Protein AF-A0A091Q613-F1 (afdb_monomer_lite)

InterPro domains:
  IPR011989 Armadillo-like helical [G3DSA:1.25.10.10] (1-101)
  IPR013598 Exportin-1/Importin-beta-like [PF08389] (3-101)
  IPR016024 Armadillo-type fold [SSF48371] (3-99)
  IPR051345 Importin beta-like nuclear transport receptors [PTHR12363] (4-101)

Foldseek 3Di:
DQLPPLVNVLVVLVCLLVVLVCLPDPVPPDDPVVSVVSLVVCLVCVVVLLVSLVSQCVVVPPPVVSLVSSVSSVVSNVVSVSDDPVDVVPDVNVVVVVVVD

Organism: Leptosomus discolor (NCBI:txid188344)

Radius of gyration: 14.04 Å; chains: 1; bounding box: 28×31×37 Å

Secondary structure (DSSP, 8-state):
-GGG-TTTHHHHHHHHHHHHHHTT-SSS---HHHHHHHHHHHHHHHHHHHHHHHHHHHHHTT-HHHHHHHHHHHHHHHHHT-S-HHHHHT-HHHHHHHH--

pLDDT: mean 91.3, std 8.33, range [49.97, 98.06]

Sequence (101 aa):
RYSNDVTSLPFLLEILTVLPEEVHSRSLRIGANRRTEIIEDLAYYSSTVISLLMTCVEKTGNDEKMLIKIFRCLGSWFNLGVLDSTFMANSKLLSLLFEVL

Structure (mmCIF, N/CA/C/O backbone):
data_AF-A0A091Q613-F1
#
_entry.id   AF-A0A091Q613-F1
#
loop_
_atom_site.group_PDB
_atom_site.id
_atom_site.type_symbol
_atom_site.label_atom_id
_atom_site.label_alt_id
_atom_site.label_comp_id
_atom_site.label_asym_id
_atom_site.label_entity_id
_atom_site.label_seq_id
_atom_site.pdbx_PDB_ins_code
_atom_site.Cartn_x
_atom_site.Cartn_y
_atom_site.Cartn_z
_atom_site.occupancy
_atom_site.B_iso_or_equiv
_atom_site.auth_seq_id
_atom_site.auth_comp_id
_atom_site.auth_asym_id
_atom_site.auth_atom_id
_atom_site.pdbx_PDB_model_num
ATOM 1 N N . ARG A 1 1 ? 0.688 17.190 6.382 1.00 49.97 1 ARG A N 1
ATOM 2 C CA . ARG A 1 1 ? -0.585 17.939 6.208 1.00 49.97 1 ARG A CA 1
ATOM 3 C C . ARG A 1 1 ? -1.776 16.984 6.090 1.00 49.97 1 ARG A C 1
ATOM 5 O O . ARG A 1 1 ? -2.694 17.153 6.870 1.00 49.97 1 ARG A O 1
ATOM 12 N N . TYR A 1 2 ? -1.724 15.942 5.252 1.00 57.78 2 TYR A N 1
ATOM 13 C CA . TYR A 1 2 ? -2.838 14.988 5.098 1.00 57.78 2 TYR A CA 1
ATOM 14 C C . TYR A 1 2 ? -3.048 13.985 6.246 1.00 57.78 2 TYR A C 1
ATOM 16 O O . TYR A 1 2 ? -4.179 13.609 6.508 1.00 57.78 2 TYR A O 1
ATOM 24 N N . SER A 1 3 ? -2.013 13.592 7.000 1.00 60.16 3 SER A N 1
ATOM 25 C CA . SER A 1 3 ? -2.203 12.612 8.090 1.00 60.16 3 SER A CA 1
ATOM 26 C C . SER A 1 3 ? -3.102 13.103 9.234 1.00 60.16 3 SER A C 1
ATOM 28 O O . SER A 1 3 ? -3.569 12.288 10.026 1.00 60.16 3 SER A O 1
ATOM 30 N N . ASN A 1 4 ? -3.335 14.415 9.354 1.00 68.25 4 ASN A N 1
ATOM 31 C CA . ASN A 1 4 ? -4.133 15.014 10.428 1.00 68.25 4 ASN A CA 1
ATOM 32 C C . ASN A 1 4 ? -5.564 15.364 10.017 1.00 68.25 4 ASN A C 1
ATOM 34 O O . ASN A 1 4 ? -6.378 15.619 10.898 1.00 68.25 4 ASN A O 1
ATOM 38 N N . ASP A 1 5 ? -5.880 15.344 8.723 1.00 79.31 5 ASP A N 1
ATOM 39 C CA . ASP A 1 5 ? -7.242 15.549 8.245 1.00 79.31 5 ASP A CA 1
ATOM 40 C C . ASP A 1 5 ? -7.906 14.190 8.007 1.00 79.31 5 ASP A C 1
ATOM 42 O O . ASP A 1 5 ? -7.710 13.552 6.971 1.00 79.31 5 ASP A O 1
ATOM 46 N N . VAL A 1 6 ? -8.699 13.753 8.985 1.00 76.69 6 VAL A N 1
ATOM 47 C CA . VAL A 1 6 ? -9.396 12.458 8.971 1.00 76.69 6 VAL A CA 1
ATOM 48 C C . VAL A 1 6 ? -10.333 12.326 7.766 1.00 76.69 6 VAL A C 1
ATOM 50 O O . VAL A 1 6 ? -10.513 11.223 7.256 1.00 76.69 6 VAL A O 1
ATOM 53 N N . THR A 1 7 ? -10.870 13.435 7.249 1.00 85.50 7 THR A N 1
ATOM 54 C CA . THR A 1 7 ? -11.765 13.415 6.080 1.00 85.50 7 THR A CA 1
ATOM 55 C C . THR A 1 7 ? -11.021 13.124 4.776 1.00 85.50 7 THR A C 1
ATOM 57 O O . THR A 1 7 ? -11.599 12.572 3.842 1.00 85.50 7 THR A O 1
ATOM 60 N N . SER A 1 8 ? -9.720 13.431 4.732 1.00 88.62 8 SER A N 1
ATOM 61 C CA . SER A 1 8 ? -8.852 13.183 3.579 1.00 88.62 8 SER A CA 1
ATOM 62 C C . SER A 1 8 ? -8.317 11.748 3.515 1.00 88.62 8 SER A C 1
ATOM 64 O O . SER A 1 8 ? -7.986 11.252 2.436 1.00 88.62 8 SER A O 1
ATOM 66 N N . LEU A 1 9 ? -8.250 11.050 4.655 1.00 89.56 9 LEU A N 1
ATOM 67 C CA . LEU A 1 9 ? -7.640 9.721 4.736 1.00 89.56 9 LEU A CA 1
ATOM 68 C C . LEU A 1 9 ? -8.289 8.689 3.795 1.00 89.56 9 LEU A C 1
ATOM 70 O O . LEU A 1 9 ? -7.539 7.975 3.131 1.00 89.56 9 LEU A O 1
ATOM 74 N N . PRO A 1 10 ? -9.628 8.606 3.652 1.00 91.88 10 PRO A N 1
ATOM 75 C CA . PRO A 1 10 ? -10.244 7.607 2.784 1.00 91.88 10 PRO A CA 1
ATOM 76 C C . PRO A 1 10 ? -9.841 7.726 1.314 1.00 91.88 10 PRO A C 1
ATOM 78 O O . PRO A 1 10 ? -9.647 6.693 0.673 1.00 91.88 10 PRO A O 1
ATOM 81 N N . PHE A 1 11 ? -9.713 8.951 0.785 1.00 93.56 11 PHE A N 1
ATOM 82 C CA . PHE A 1 11 ? -9.289 9.161 -0.603 1.00 93.56 11 PHE A CA 1
ATOM 83 C C . PHE A 1 11 ? -7.782 8.950 -0.748 1.00 93.56 11 PHE A C 1
ATOM 85 O O . PHE A 1 11 ? -7.332 8.385 -1.741 1.00 93.56 11 PHE A O 1
ATOM 92 N N . LEU A 1 12 ? -6.994 9.379 0.243 1.00 94.94 12 LEU A N 1
ATOM 93 C CA . LEU A 1 12 ? -5.548 9.194 0.226 1.00 94.94 12 LEU A CA 1
ATOM 94 C C . LEU A 1 12 ? -5.192 7.705 0.207 1.00 94.94 12 LEU A C 1
ATOM 96 O O . LEU A 1 12 ? -4.351 7.290 -0.586 1.00 94.94 12 LEU A O 1
ATOM 100 N N . LEU A 1 13 ? -5.857 6.896 1.036 1.00 95.75 13 LEU A N 1
ATOM 101 C CA . LEU A 1 13 ? -5.696 5.443 1.013 1.00 95.75 13 LEU A CA 1
ATOM 102 C C . LEU A 1 13 ? -6.098 4.850 -0.334 1.00 95.75 13 LEU A C 1
ATOM 104 O O . LEU A 1 13 ? -5.454 3.915 -0.791 1.00 95.75 13 LEU A O 1
ATOM 108 N N . GLU A 1 14 ? -7.120 5.398 -0.987 1.00 96.88 14 GLU A N 1
ATOM 109 C CA . GLU A 1 14 ? -7.545 4.943 -2.309 1.00 96.88 14 GLU A CA 1
ATOM 110 C C . GLU A 1 14 ? -6.463 5.193 -3.362 1.00 96.88 14 GLU A C 1
ATOM 112 O O . GLU A 1 14 ? -6.077 4.261 -4.060 1.00 96.88 14 GLU A O 1
ATOM 117 N N . ILE A 1 15 ? -5.876 6.396 -3.389 1.00 97.19 15 ILE A N 1
ATOM 118 C CA . ILE A 1 15 ? -4.731 6.717 -4.256 1.00 97.19 15 ILE A CA 1
ATOM 119 C C . ILE A 1 15 ? -3.557 5.776 -3.972 1.00 97.19 15 ILE A C 1
ATOM 121 O O . ILE A 1 15 ? -2.980 5.212 -4.897 1.00 97.19 15 ILE A O 1
ATOM 125 N N . LEU A 1 16 ? -3.211 5.585 -2.697 1.00 97.62 16 LEU A N 1
ATOM 126 C CA . LEU A 1 16 ? -2.101 4.718 -2.299 1.00 97.62 16 LEU A CA 1
ATOM 127 C C . LEU A 1 16 ? -2.377 3.232 -2.560 1.00 97.62 16 LEU A C 1
ATOM 129 O O . LEU A 1 16 ? -1.425 2.464 -2.627 1.00 97.62 16 LEU A O 1
ATOM 133 N N . THR A 1 17 ? -3.637 2.830 -2.730 1.00 98.06 17 THR A N 1
ATOM 134 C CA . THR A 1 17 ? -4.015 1.461 -3.106 1.00 98.06 17 THR A CA 1
ATOM 135 C C . THR A 1 17 ? -3.893 1.257 -4.611 1.00 98.06 17 THR A C 1
ATOM 137 O O . THR A 1 17 ? -3.268 0.295 -5.043 1.00 98.06 17 THR A O 1
ATOM 140 N N . VAL A 1 18 ? -4.437 2.170 -5.420 1.00 97.75 18 VAL A N 1
ATOM 141 C CA . VAL A 1 18 ? -4.442 2.009 -6.884 1.00 97.75 18 VAL A CA 1
ATOM 142 C C . VAL A 1 18 ? -3.083 2.311 -7.514 1.00 97.75 18 VAL A C 1
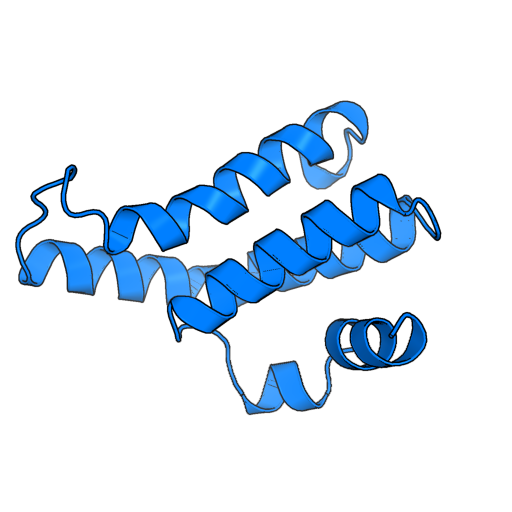ATOM 144 O O . VAL A 1 18 ? -2.762 1.782 -8.571 1.00 97.75 18 VAL A O 1
ATOM 147 N N . LEU A 1 19 ? -2.248 3.138 -6.875 1.00 96.56 19 LEU A N 1
ATOM 148 C CA . LEU A 1 19 ? -0.951 3.527 -7.428 1.00 96.56 19 LEU A CA 1
ATOM 149 C C . LEU A 1 19 ? -0.021 2.317 -7.679 1.00 96.56 19 LEU A C 1
ATOM 151 O O . LEU A 1 19 ? 0.449 2.195 -8.810 1.00 96.56 19 LEU A O 1
ATOM 155 N N . PRO A 1 20 ? 0.221 1.401 -6.716 1.00 96.75 20 PRO A N 1
ATOM 156 C CA . PRO A 1 20 ? 0.957 0.160 -6.974 1.00 96.75 20 PRO A CA 1
ATOM 157 C C . PRO A 1 20 ? 0.299 -0.757 -8.018 1.00 96.75 20 PRO A C 1
ATOM 159 O O . PRO A 1 20 ? 1.001 -1.400 -8.799 1.00 96.75 20 PRO A O 1
ATOM 162 N N . GLU A 1 21 ? -1.036 -0.817 -8.056 1.00 96.94 21 GLU A N 1
ATOM 163 C CA . GLU A 1 21 ? -1.790 -1.655 -9.004 1.00 96.94 21 GLU A CA 1
ATOM 164 C C . GLU A 1 21 ? -1.573 -1.186 -10.450 1.00 96.94 21 GLU A C 1
ATOM 166 O O . GLU A 1 21 ? -1.324 -1.995 -11.351 1.00 96.94 21 GLU A O 1
ATOM 171 N N . GLU A 1 22 ? -1.569 0.132 -10.668 1.00 96.25 22 GLU A N 1
ATOM 172 C CA . GLU A 1 22 ? -1.383 0.726 -11.991 1.00 96.25 22 GLU A CA 1
ATOM 173 C C . GLU A 1 22 ? 0.036 0.547 -12.553 1.00 96.25 22 GLU A C 1
ATOM 175 O O . GLU A 1 22 ? 0.214 0.562 -13.773 1.00 96.25 22 GLU A O 1
ATOM 180 N N . VAL A 1 23 ? 1.046 0.277 -11.715 1.00 95.31 23 VAL A N 1
ATOM 181 C CA . VAL A 1 23 ? 2.419 -0.034 -12.177 1.00 95.31 23 VAL A CA 1
ATOM 182 C C . VAL A 1 23 ? 2.440 -1.256 -13.107 1.00 95.31 23 VAL A C 1
ATOM 184 O O . VAL A 1 23 ? 3.248 -1.331 -14.038 1.00 95.31 23 VAL A O 1
ATOM 187 N N . HIS A 1 24 ? 1.527 -2.205 -12.886 1.00 92.44 24 HIS A N 1
ATOM 188 C CA . HIS A 1 24 ? 1.385 -3.427 -13.678 1.00 92.44 24 HIS A CA 1
ATOM 189 C C . HIS A 1 24 ? 0.180 -3.405 -14.632 1.00 92.44 24 HIS A C 1
ATOM 191 O O . HIS A 1 24 ? -0.110 -4.413 -15.287 1.00 92.44 24 HIS A O 1
ATOM 197 N N . SER A 1 25 ? -0.504 -2.265 -14.752 1.00 93.00 25 SER A N 1
ATOM 198 C CA . SER A 1 25 ? -1.674 -2.105 -15.613 1.00 93.00 25 SER A CA 1
ATOM 199 C C . SER A 1 25 ? -1.328 -2.327 -17.084 1.00 93.00 25 SER A C 1
ATOM 201 O O . SER A 1 25 ? -0.360 -1.791 -17.621 1.00 93.00 25 SER A O 1
ATOM 203 N N . ARG A 1 26 ? -2.150 -3.123 -17.778 1.00 90.06 26 ARG A N 1
ATOM 204 C CA . ARG A 1 26 ? -2.001 -3.355 -19.229 1.0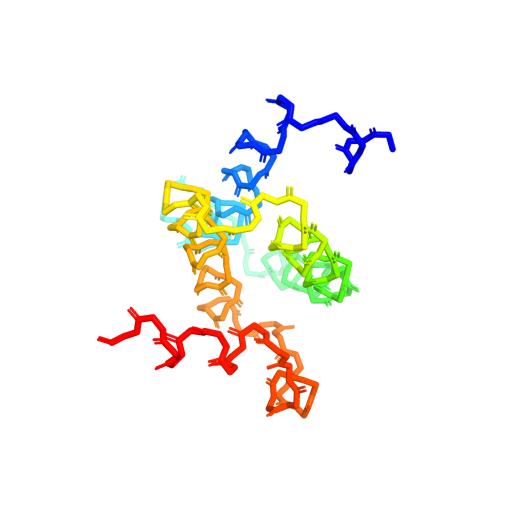0 90.06 26 ARG A CA 1
ATOM 205 C C . ARG A 1 26 ? -2.465 -2.156 -20.059 1.00 90.06 26 ARG A C 1
ATOM 207 O O . ARG A 1 26 ? -2.054 -2.017 -21.212 1.00 90.06 26 ARG A O 1
ATOM 214 N N . SER A 1 27 ? -3.315 -1.309 -19.480 1.00 92.62 27 SER A N 1
ATOM 215 C CA . SER A 1 27 ? -3.805 -0.076 -20.100 1.00 92.62 27 SER A CA 1
ATOM 216 C C . SER A 1 27 ? -2.732 1.011 -20.086 1.00 92.62 27 SER A C 1
ATOM 218 O O . SER A 1 27 ? -2.609 1.774 -21.045 1.00 92.62 27 SER A O 1
ATOM 220 N N . LEU A 1 28 ? -1.907 1.035 -19.036 1.00 87.19 28 LEU A N 1
ATOM 221 C CA . LEU A 1 28 ? -0.800 1.966 -18.883 1.00 87.19 28 LEU A CA 1
ATOM 222 C C . LEU A 1 28 ? 0.485 1.345 -19.452 1.00 87.19 28 LEU A C 1
ATOM 224 O O . LEU A 1 28 ? 1.204 0.596 -18.796 1.00 87.19 28 LEU A O 1
ATOM 228 N N . ARG A 1 29 ? 0.777 1.632 -20.724 1.00 89.62 29 ARG A N 1
ATOM 229 C CA . ARG A 1 29 ? 1.926 1.056 -21.449 1.00 89.62 29 ARG A CA 1
ATOM 230 C C . ARG A 1 29 ? 3.263 1.679 -21.018 1.00 89.62 29 ARG A C 1
ATOM 232 O O . ARG A 1 29 ? 3.900 2.389 -21.791 1.00 89.62 29 ARG A O 1
ATOM 239 N N . ILE A 1 30 ? 3.697 1.403 -19.790 1.00 90.00 30 ILE A N 1
ATOM 240 C CA . ILE A 1 30 ? 5.001 1.822 -19.259 1.00 90.00 30 ILE A CA 1
ATOM 241 C C . ILE A 1 30 ? 6.079 0.838 -19.724 1.00 90.00 30 ILE A C 1
ATOM 243 O O . ILE A 1 30 ? 5.951 -0.378 -19.530 1.00 90.00 30 ILE A O 1
ATOM 247 N N . GLY A 1 31 ? 7.151 1.369 -20.319 1.00 95.12 31 GLY A N 1
ATOM 248 C CA . GLY A 1 31 ? 8.334 0.591 -20.695 1.00 95.12 31 GLY A CA 1
ATOM 249 C C . GLY A 1 31 ? 9.041 -0.017 -19.479 1.00 95.12 31 GLY A C 1
ATOM 250 O O . GLY A 1 31 ? 8.987 0.541 -18.386 1.00 95.12 31 GLY A O 1
ATOM 251 N N . ALA A 1 32 ? 9.717 -1.154 -19.664 1.00 94.62 32 ALA A N 1
ATOM 252 C CA . ALA A 1 32 ? 10.316 -1.918 -18.564 1.00 94.62 32 ALA A CA 1
ATOM 253 C C . ALA A 1 32 ? 11.256 -1.079 -17.677 1.00 94.62 32 ALA A C 1
ATOM 255 O O . ALA A 1 32 ? 11.100 -1.098 -16.464 1.00 94.62 32 ALA A O 1
ATOM 256 N N . ASN A 1 33 ? 12.138 -0.266 -18.271 1.00 96.38 33 ASN A N 1
ATOM 257 C CA . ASN A 1 33 ? 13.078 0.577 -17.517 1.00 96.38 33 ASN A CA 1
ATOM 258 C C . ASN A 1 33 ? 12.350 1.565 -16.598 1.00 96.38 33 ASN A C 1
ATOM 260 O O . ASN A 1 33 ? 12.614 1.626 -15.403 1.00 96.38 33 ASN A O 1
ATOM 264 N N . ARG A 1 34 ? 11.356 2.277 -17.146 1.00 96.44 34 ARG A N 1
ATOM 265 C CA . ARG A 1 34 ? 10.570 3.240 -16.373 1.00 96.44 34 ARG A CA 1
ATOM 266 C C . ARG A 1 34 ? 9.757 2.558 -15.273 1.00 96.44 34 ARG A C 1
ATOM 268 O O . ARG A 1 34 ? 9.521 3.151 -14.229 1.00 96.44 34 ARG A O 1
ATOM 275 N N . ARG A 1 35 ? 9.320 1.318 -15.499 1.00 96.44 35 ARG A N 1
ATOM 276 C CA . ARG A 1 35 ? 8.624 0.524 -14.483 1.00 96.44 35 ARG A CA 1
ATOM 277 C C . ARG A 1 35 ? 9.543 0.185 -13.316 1.00 96.44 35 ARG A C 1
ATOM 279 O O . ARG A 1 35 ? 9.122 0.345 -12.180 1.00 96.44 35 ARG A O 1
ATOM 286 N N . THR A 1 36 ? 10.772 -0.239 -13.596 1.00 97.44 36 THR A N 1
ATOM 287 C CA . THR A 1 36 ? 11.778 -0.504 -12.561 1.00 97.44 36 THR A CA 1
ATOM 288 C C . THR A 1 36 ? 12.050 0.743 -11.724 1.00 97.44 36 THR A C 1
ATOM 290 O O . THR A 1 36 ? 11.942 0.663 -10.508 1.00 97.44 36 THR A O 1
ATOM 293 N N . GLU A 1 37 ? 12.266 1.901 -12.361 1.00 97.81 37 GLU A N 1
ATOM 294 C CA . GLU A 1 37 ? 12.451 3.183 -11.655 1.00 97.81 37 GLU A CA 1
ATOM 295 C C . GLU A 1 37 ? 11.280 3.490 -10.705 1.00 97.81 37 GLU A C 1
ATOM 297 O O . GLU A 1 37 ? 11.484 3.837 -9.547 1.00 97.81 37 GLU A O 1
ATOM 302 N N . ILE A 1 38 ? 10.038 3.309 -11.168 1.00 96.94 38 ILE A N 1
ATOM 303 C CA . ILE A 1 38 ? 8.846 3.547 -10.339 1.00 96.94 38 ILE A CA 1
ATOM 304 C C . ILE A 1 38 ? 8.775 2.566 -9.162 1.00 96.94 38 ILE A C 1
ATOM 306 O O . ILE A 1 38 ? 8.414 2.967 -8.059 1.00 96.94 38 ILE A O 1
ATOM 310 N N . ILE A 1 39 ? 9.089 1.286 -9.377 1.00 97.56 39 ILE A N 1
ATOM 311 C CA . ILE A 1 39 ? 9.082 0.278 -8.307 1.00 97.56 39 ILE A CA 1
ATOM 312 C C . ILE A 1 39 ? 10.131 0.621 -7.244 1.00 97.56 39 ILE A C 1
ATOM 314 O O . ILE A 1 39 ? 9.829 0.535 -6.056 1.00 97.56 39 ILE A O 1
ATOM 318 N N . GLU A 1 40 ? 11.328 1.040 -7.654 1.00 97.69 40 GLU A N 1
ATOM 319 C CA . GLU A 1 40 ? 12.399 1.462 -6.746 1.00 97.69 40 GLU A CA 1
ATOM 320 C C . GLU A 1 40 ? 12.003 2.709 -5.942 1.00 97.69 40 GLU A C 1
ATOM 322 O O . GLU A 1 40 ? 12.150 2.721 -4.717 1.00 97.69 40 GLU A O 1
ATOM 327 N N . ASP A 1 41 ? 11.409 3.713 -6.594 1.00 97.56 41 ASP A N 1
ATOM 328 C CA . ASP A 1 41 ? 10.887 4.910 -5.925 1.00 97.56 41 ASP A CA 1
ATOM 329 C C . ASP A 1 41 ? 9.785 4.555 -4.911 1.00 97.56 41 ASP A C 1
ATOM 331 O O . ASP A 1 41 ? 9.774 5.046 -3.779 1.00 97.56 41 ASP A O 1
ATOM 335 N N . LEU A 1 42 ? 8.854 3.667 -5.275 1.00 97.62 42 LEU A N 1
ATOM 336 C CA . LEU A 1 42 ? 7.804 3.211 -4.361 1.00 97.62 42 LEU A CA 1
ATOM 337 C C . LEU A 1 42 ? 8.388 2.414 -3.190 1.00 97.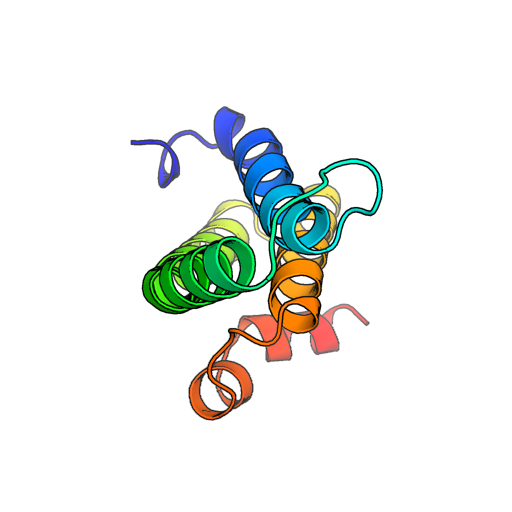62 42 LEU A C 1
ATOM 339 O O . LEU A 1 42 ? 7.980 2.632 -2.049 1.00 97.62 42 LEU A O 1
ATOM 343 N N . ALA A 1 43 ? 9.375 1.551 -3.434 1.00 97.19 43 ALA A N 1
ATOM 344 C CA . ALA A 1 43 ? 10.074 0.827 -2.378 1.00 97.19 43 ALA A CA 1
ATOM 345 C C . ALA A 1 43 ? 10.750 1.777 -1.388 1.00 97.19 43 ALA A C 1
ATOM 347 O O . ALA A 1 43 ? 10.616 1.589 -0.176 1.00 97.19 43 ALA A O 1
ATOM 348 N N . TYR A 1 44 ? 11.382 2.843 -1.884 1.00 96.88 44 TYR A N 1
ATOM 349 C CA . TYR A 1 44 ? 12.002 3.872 -1.053 1.00 96.88 44 TYR A CA 1
ATOM 350 C C . TYR A 1 44 ? 10.998 4.533 -0.090 1.00 96.88 44 TYR A C 1
ATOM 352 O O . TYR A 1 44 ? 11.301 4.737 1.088 1.00 96.88 44 TYR A O 1
ATOM 360 N N . TYR A 1 45 ? 9.770 4.804 -0.548 1.00 96.75 45 TYR A N 1
ATOM 361 C CA . TYR A 1 45 ? 8.721 5.429 0.271 1.00 96.75 45 TYR A CA 1
ATOM 362 C C . TYR A 1 45 ? 7.796 4.446 1.010 1.00 96.75 45 TYR A C 1
ATOM 364 O O . TYR A 1 45 ? 6.933 4.885 1.779 1.00 96.75 45 TYR A O 1
ATOM 372 N N . SER A 1 46 ? 7.979 3.133 0.847 1.00 95.62 46 SER A N 1
ATOM 373 C CA . SER A 1 46 ? 7.119 2.095 1.442 1.00 95.62 46 SER A CA 1
ATOM 374 C C . SER A 1 46 ? 6.964 2.231 2.962 1.00 95.62 46 SER A C 1
ATOM 376 O O . SER A 1 46 ? 5.854 2.167 3.493 1.00 95.62 46 SER A O 1
ATOM 378 N N . SER A 1 47 ? 8.056 2.532 3.666 1.00 93.44 47 SER A N 1
ATOM 379 C CA . SER A 1 47 ? 8.079 2.749 5.119 1.00 93.44 47 SER A CA 1
ATOM 380 C C . SER A 1 47 ? 7.167 3.896 5.574 1.00 93.44 47 SER A C 1
ATOM 382 O O . SER A 1 47 ? 6.519 3.814 6.624 1.00 93.44 47 SER A O 1
ATOM 384 N N . THR A 1 48 ? 7.060 4.955 4.766 1.00 95.00 48 THR A N 1
ATOM 385 C CA . THR A 1 48 ? 6.181 6.101 5.040 1.00 95.00 48 THR A CA 1
ATOM 386 C C . THR A 1 48 ? 4.716 5.698 4.911 1.00 95.00 48 THR A C 1
ATOM 388 O O . THR A 1 48 ? 3.893 6.093 5.738 1.00 95.00 48 THR A O 1
ATOM 391 N N . VAL A 1 49 ? 4.387 4.868 3.918 1.00 95.69 49 VAL A N 1
ATOM 392 C CA . VAL A 1 49 ? 3.024 4.360 3.734 1.00 95.69 49 VAL A CA 1
ATOM 393 C C . VAL A 1 49 ? 2.632 3.426 4.869 1.00 95.69 49 VAL A C 1
ATOM 395 O O . VAL A 1 49 ? 1.565 3.614 5.446 1.00 95.69 49 VAL A O 1
ATOM 398 N N . ILE A 1 50 ? 3.502 2.503 5.289 1.00 94.44 50 ILE A N 1
ATOM 399 C CA . ILE A 1 50 ? 3.201 1.644 6.444 1.00 94.44 50 ILE A CA 1
ATOM 400 C C . ILE A 1 50 ? 2.999 2.467 7.725 1.00 94.44 50 ILE A C 1
ATOM 402 O O . ILE A 1 50 ? 2.062 2.213 8.484 1.00 94.44 50 ILE A O 1
ATOM 406 N N . SER A 1 51 ? 3.814 3.502 7.939 1.00 92.62 51 SER A N 1
ATOM 407 C CA . SER A 1 51 ? 3.661 4.411 9.085 1.00 92.62 51 SER A CA 1
ATOM 408 C C . SER A 1 51 ? 2.322 5.163 9.053 1.00 92.62 51 SER A C 1
ATOM 410 O O . SER A 1 51 ? 1.672 5.341 10.088 1.00 92.62 51 SER A O 1
ATOM 412 N N . LEU A 1 52 ? 1.867 5.569 7.862 1.00 93.69 52 LEU A N 1
ATOM 413 C CA . LEU A 1 52 ? 0.543 6.159 7.666 1.00 93.69 52 LEU A CA 1
ATOM 414 C C . LEU A 1 52 ? -0.575 5.155 7.970 1.00 93.69 52 LEU A C 1
ATOM 416 O O . LEU A 1 52 ? -1.525 5.521 8.657 1.00 93.69 52 LEU A O 1
ATOM 420 N N . LEU A 1 53 ? -0.473 3.910 7.493 1.00 94.38 53 LEU A N 1
ATOM 421 C CA . LEU A 1 53 ? -1.468 2.862 7.758 1.00 94.38 53 LEU A CA 1
ATOM 422 C C . LEU A 1 53 ? -1.600 2.585 9.260 1.00 94.38 53 LEU A C 1
ATOM 424 O O . LEU A 1 53 ? -2.715 2.557 9.775 1.00 94.38 53 LEU A O 1
ATOM 428 N N . MET A 1 54 ? -0.475 2.483 9.971 1.00 91.81 54 MET A N 1
ATOM 429 C CA . MET A 1 54 ? -0.440 2.373 11.433 1.00 91.81 54 MET A CA 1
ATOM 430 C C . MET A 1 54 ? -1.141 3.552 12.117 1.00 91.81 54 MET A C 1
ATOM 432 O O . MET A 1 54 ? -2.001 3.356 12.972 1.00 91.81 54 MET A O 1
ATOM 436 N N . THR A 1 55 ? -0.845 4.779 11.680 1.00 90.94 55 THR A N 1
ATOM 437 C CA . THR A 1 55 ? -1.506 5.986 12.201 1.00 90.94 55 THR A CA 1
ATOM 438 C C . THR A 1 55 ? -3.013 5.973 11.929 1.00 90.94 55 THR A C 1
ATOM 440 O O . THR A 1 55 ? -3.794 6.456 12.745 1.00 90.94 55 THR A O 1
ATOM 443 N N . CYS A 1 56 ? -3.445 5.443 10.780 1.00 91.38 56 CYS A N 1
ATOM 444 C CA . CYS A 1 56 ? -4.863 5.325 10.456 1.00 91.38 56 CYS A CA 1
ATOM 445 C C . CYS A 1 56 ? -5.562 4.365 11.421 1.00 91.38 56 CYS A C 1
ATOM 447 O O . CYS A 1 56 ? -6.571 4.759 11.994 1.00 91.38 56 CYS A O 1
ATOM 449 N N . VAL A 1 57 ? -4.991 3.179 11.670 1.00 91.06 57 VAL A N 1
ATOM 450 C CA . VAL A 1 57 ? -5.512 2.215 12.659 1.00 91.06 57 VAL A CA 1
ATOM 451 C C . VAL A 1 57 ? -5.677 2.872 14.032 1.00 91.06 57 VAL A C 1
ATOM 453 O O . VAL A 1 57 ? -6.745 2.790 14.633 1.00 91.06 57 VAL A O 1
ATOM 456 N N . GLU A 1 58 ? -4.651 3.580 14.509 1.00 89.25 58 GLU A N 1
ATOM 457 C CA . GLU A 1 58 ? -4.681 4.248 15.817 1.00 89.25 58 GLU A CA 1
ATOM 458 C C . GLU A 1 58 ? -5.757 5.342 15.906 1.00 89.25 58 GLU A C 1
ATOM 460 O O . GLU A 1 58 ? -6.355 5.537 16.963 1.00 89.25 58 GLU A O 1
ATOM 465 N N . LYS A 1 59 ? -6.024 6.056 14.805 1.00 86.06 59 LYS A N 1
ATOM 466 C CA . LYS A 1 59 ? -6.990 7.167 14.771 1.00 86.06 59 LYS A CA 1
ATOM 467 C C . LYS A 1 59 ? -8.432 6.730 14.555 1.00 86.06 59 LYS A C 1
ATOM 469 O O . LYS A 1 59 ? -9.332 7.387 15.071 1.00 86.06 59 LYS A O 1
ATOM 474 N N . THR A 1 60 ? -8.667 5.693 13.756 1.00 80.25 60 THR A N 1
ATOM 475 C CA . THR A 1 60 ? -10.026 5.261 13.394 1.00 80.25 60 THR A CA 1
ATOM 476 C C . THR A 1 60 ? -10.534 4.098 14.235 1.00 80.25 60 THR A C 1
ATOM 478 O O . THR A 1 60 ? -11.721 3.786 14.168 1.00 80.25 60 THR A O 1
ATOM 481 N N . GLY A 1 61 ? -9.673 3.477 15.051 1.00 76.69 61 GLY A N 1
ATOM 482 C CA . GLY A 1 61 ? -10.046 2.366 15.923 1.00 76.69 61 GLY A CA 1
ATOM 483 C C . GLY A 1 61 ? -10.705 1.231 15.137 1.00 76.69 61 GLY A C 1
ATOM 484 O O . GLY A 1 61 ? -10.195 0.815 14.098 1.00 76.69 61 GLY A O 1
ATOM 485 N N . ASN A 1 62 ? -11.873 0.783 15.606 1.00 77.19 62 ASN A N 1
ATOM 486 C CA . ASN A 1 62 ? -12.621 -0.341 15.030 1.00 77.19 62 ASN A CA 1
ATOM 487 C C . ASN A 1 62 ? -13.623 0.070 13.932 1.00 77.19 62 ASN A C 1
ATOM 489 O O . ASN A 1 62 ? -14.613 -0.629 13.721 1.00 77.19 62 ASN A O 1
ATOM 493 N N . ASP A 1 63 ? -13.417 1.197 13.239 1.00 89.81 63 ASP A N 1
ATOM 494 C CA . ASP A 1 63 ? -14.197 1.490 12.030 1.00 89.81 63 ASP A CA 1
ATOM 495 C C . ASP A 1 63 ? -13.868 0.464 10.934 1.00 89.81 63 ASP A C 1
ATOM 497 O O . ASP A 1 63 ? -12.859 0.559 10.231 1.00 89.81 63 ASP A O 1
ATOM 501 N N . GLU A 1 64 ? -14.754 -0.517 10.778 1.00 90.75 64 GLU A N 1
ATOM 502 C CA . GLU A 1 64 ? -14.637 -1.616 9.822 1.00 90.75 64 GLU A CA 1
ATOM 503 C C . GLU A 1 64 ? -14.412 -1.123 8.385 1.00 90.75 64 GLU A C 1
ATOM 505 O O . GLU A 1 64 ? -13.579 -1.667 7.656 1.00 90.75 64 GLU A O 1
ATOM 510 N N . LYS A 1 65 ? -15.084 -0.040 7.970 1.00 91.75 65 LYS A N 1
ATOM 511 C CA . LYS A 1 65 ? -14.925 0.503 6.610 1.00 91.75 65 LYS A CA 1
ATOM 512 C C . LYS A 1 65 ? -13.521 1.048 6.394 1.00 91.75 65 LYS A C 1
ATOM 514 O O . LYS A 1 65 ? -12.971 0.920 5.295 1.00 91.75 65 LYS A O 1
ATOM 519 N N . MET A 1 66 ? -12.945 1.651 7.428 1.00 91.94 66 MET A N 1
ATOM 520 C CA . MET A 1 66 ? -11.579 2.144 7.377 1.00 91.94 66 MET A CA 1
ATOM 521 C C . MET A 1 66 ? -10.570 0.995 7.407 1.00 91.94 66 MET A C 1
ATOM 523 O O . MET A 1 66 ? -9.638 0.999 6.603 1.00 91.94 66 MET A O 1
ATOM 527 N N . LEU A 1 67 ? -10.781 -0.020 8.250 1.00 93.12 67 LEU A N 1
ATOM 528 C CA . LEU A 1 67 ? -9.931 -1.215 8.293 1.00 93.12 67 LEU A CA 1
ATOM 529 C C . LEU A 1 67 ? -9.881 -1.926 6.934 1.00 93.12 67 LEU A C 1
ATOM 531 O O . LEU A 1 67 ? -8.796 -2.255 6.459 1.00 93.12 67 LEU A O 1
ATOM 535 N N . ILE A 1 68 ? -11.016 -2.056 6.237 1.00 94.06 68 ILE A N 1
ATOM 536 C CA . ILE A 1 68 ? -11.057 -2.600 4.869 1.00 94.06 68 ILE A CA 1
ATOM 537 C C . ILE A 1 68 ? -10.165 -1.785 3.919 1.00 94.06 68 ILE A C 1
ATOM 539 O O . ILE A 1 68 ? -9.417 -2.363 3.130 1.00 94.06 68 ILE A O 1
ATOM 543 N N . LYS A 1 69 ? -10.213 -0.446 3.979 1.00 95.31 69 LYS A N 1
ATOM 544 C CA . LYS A 1 69 ? -9.356 0.420 3.147 1.00 95.31 69 LYS A CA 1
ATOM 545 C C . LYS A 1 69 ? -7.875 0.263 3.498 1.00 95.31 69 LYS A C 1
ATOM 547 O O . LYS A 1 69 ? -7.046 0.193 2.593 1.00 95.31 69 LYS A O 1
ATOM 552 N N . ILE A 1 70 ? -7.549 0.169 4.786 1.00 95.31 70 ILE A N 1
ATOM 553 C CA . ILE A 1 70 ? -6.180 -0.032 5.278 1.00 95.31 70 ILE A CA 1
ATOM 554 C C . ILE A 1 70 ? -5.623 -1.367 4.776 1.00 95.31 70 ILE A C 1
ATOM 556 O O . ILE A 1 70 ? -4.527 -1.392 4.219 1.00 95.31 70 ILE A O 1
ATOM 560 N N . PHE A 1 71 ? -6.376 -2.462 4.907 1.00 95.69 71 PHE A N 1
ATOM 561 C CA . PHE A 1 71 ? -5.918 -3.782 4.473 1.00 95.69 71 PHE A CA 1
ATOM 562 C C . PHE A 1 71 ? -5.851 -3.931 2.955 1.00 95.69 71 PHE A C 1
ATOM 564 O O . PHE A 1 71 ? -4.934 -4.579 2.458 1.00 95.69 71 PHE A O 1
ATOM 571 N N . ARG A 1 72 ? -6.755 -3.293 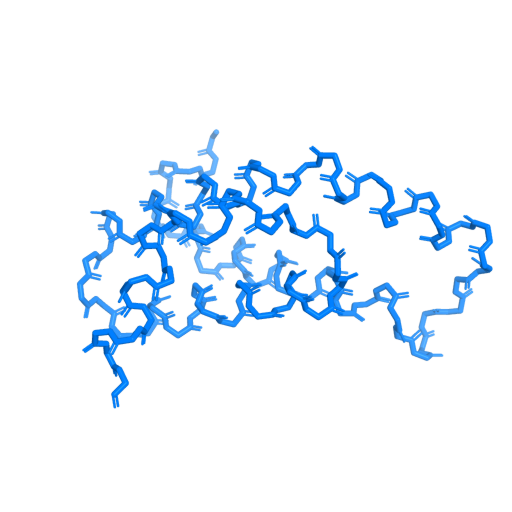2.200 1.00 97.00 72 ARG A N 1
ATOM 572 C CA . ARG A 1 72 ? -6.637 -3.226 0.733 1.00 97.00 72 ARG A CA 1
ATOM 573 C C . ARG A 1 72 ? -5.368 -2.502 0.306 1.00 97.00 72 ARG A C 1
ATOM 575 O O . ARG A 1 72 ? -4.632 -3.023 -0.527 1.00 97.00 72 ARG A O 1
ATOM 582 N N . CYS A 1 73 ? -5.085 -1.354 0.922 1.00 97.75 73 CYS A N 1
ATOM 583 C CA . CYS A 1 73 ? -3.849 -0.623 0.677 1.00 97.75 73 CYS A CA 1
ATOM 584 C C . CYS A 1 73 ? -2.638 -1.501 1.014 1.00 97.75 73 CYS A C 1
ATOM 586 O O . CYS A 1 73 ? -1.794 -1.736 0.158 1.00 97.75 73 CYS A O 1
ATOM 588 N N . LEU A 1 74 ? -2.599 -2.095 2.209 1.00 96.75 74 LEU A N 1
ATOM 589 C CA . LEU A 1 74 ? -1.523 -3.002 2.608 1.00 96.75 74 LEU A CA 1
ATOM 590 C C . LEU A 1 74 ? -1.318 -4.152 1.603 1.00 96.75 74 LEU A C 1
ATOM 592 O O . LEU A 1 74 ? -0.189 -4.422 1.199 1.00 96.75 74 LEU A O 1
ATOM 596 N N . GLY A 1 75 ? -2.402 -4.800 1.171 1.00 96.75 75 GLY A N 1
ATOM 597 C CA . GLY A 1 75 ? -2.368 -5.896 0.203 1.00 96.75 75 GLY A CA 1
ATOM 598 C C . GLY A 1 75 ? -1.841 -5.476 -1.171 1.00 96.75 75 GLY A C 1
ATOM 599 O O . GLY A 1 75 ? -1.040 -6.193 -1.765 1.00 96.75 75 GLY A O 1
ATOM 600 N N . SER A 1 76 ? -2.223 -4.293 -1.654 1.00 98.06 76 SER A N 1
ATOM 601 C CA . SER A 1 76 ? -1.707 -3.732 -2.909 1.00 98.06 76 SER A CA 1
ATOM 602 C C . SER A 1 76 ? -0.182 -3.539 -2.867 1.00 98.06 76 SER A C 1
ATOM 604 O O . SER A 1 76 ? 0.534 -3.947 -3.785 1.00 98.06 76 SER A O 1
ATOM 606 N N . TRP A 1 77 ? 0.345 -3.031 -1.751 1.00 97.81 77 TRP A N 1
ATOM 607 C CA . TRP A 1 77 ? 1.789 -2.865 -1.558 1.00 97.81 77 TRP A CA 1
ATOM 608 C C . TRP A 1 77 ? 2.533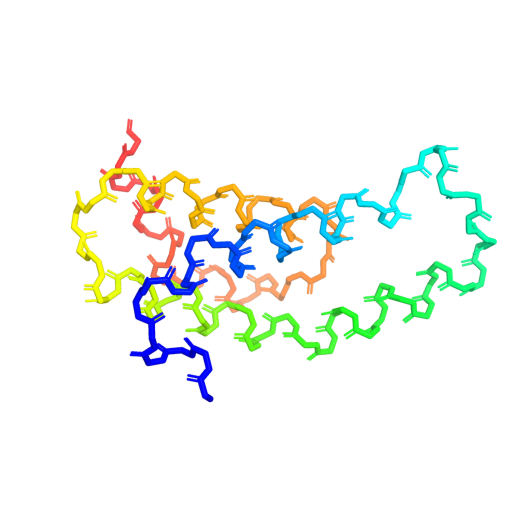 -4.198 -1.403 1.00 97.81 77 TRP A C 1
ATOM 610 O O . TRP A 1 77 ? 3.652 -4.334 -1.902 1.00 97.81 77 TRP A O 1
ATOM 620 N N . PHE A 1 78 ? 1.910 -5.202 -0.775 1.00 96.38 78 PHE A N 1
ATOM 621 C CA . PHE A 1 78 ? 2.432 -6.573 -0.767 1.00 96.38 78 PHE A CA 1
ATOM 622 C C . PHE A 1 78 ? 2.529 -7.156 -2.179 1.00 96.38 78 PHE A C 1
ATOM 624 O O . PHE A 1 78 ? 3.563 -7.720 -2.528 1.00 96.38 78 PHE A O 1
ATOM 631 N N . ASN A 1 79 ? 1.493 -6.983 -3.005 1.00 96.94 79 ASN A N 1
ATOM 632 C CA . ASN A 1 79 ? 1.468 -7.482 -4.383 1.00 96.94 79 ASN A CA 1
ATOM 633 C C . ASN A 1 79 ? 2.529 -6.822 -5.273 1.00 96.94 79 ASN A C 1
ATOM 635 O O . ASN A 1 79 ? 3.025 -7.456 -6.203 1.00 96.94 79 ASN A O 1
ATOM 639 N N . LEU A 1 80 ? 2.896 -5.568 -4.988 1.00 96.62 80 LEU A N 1
ATOM 640 C CA . LEU A 1 80 ? 4.003 -4.890 -5.664 1.00 96.62 80 LEU A CA 1
ATOM 641 C C . LEU A 1 80 ? 5.377 -5.467 -5.267 1.00 96.62 80 LEU A C 1
ATOM 643 O O . LEU A 1 80 ? 6.332 -5.328 -6.024 1.00 96.62 80 LEU A O 1
ATOM 647 N N . GLY A 1 81 ? 5.482 -6.132 -4.111 1.00 96.19 81 GLY A N 1
ATOM 648 C CA . GLY A 1 81 ? 6.706 -6.801 -3.661 1.00 96.19 81 GLY A CA 1
ATOM 649 C C . GLY A 1 81 ? 7.771 -5.864 -3.087 1.00 96.19 81 GLY A C 1
ATOM 650 O O . GLY A 1 81 ? 8.950 -6.202 -3.101 1.00 96.19 81 GLY A O 1
ATOM 651 N N . VAL A 1 82 ? 7.372 -4.685 -2.598 1.00 96.25 82 VAL A N 1
ATOM 652 C CA . VAL A 1 82 ? 8.298 -3.619 -2.160 1.00 96.25 82 VAL A CA 1
ATOM 653 C C . VAL A 1 82 ? 8.388 -3.442 -0.642 1.00 96.25 82 VAL A C 1
ATOM 655 O O . VAL A 1 82 ? 9.081 -2.548 -0.162 1.00 96.25 82 VAL A O 1
ATOM 658 N N . LEU A 1 83 ? 7.662 -4.256 0.126 1.00 95.00 83 LEU A N 1
ATOM 659 C CA . LEU A 1 83 ? 7.654 -4.182 1.586 1.00 95.00 83 LEU A CA 1
ATOM 660 C C . LEU A 1 83 ? 8.805 -4.997 2.186 1.00 95.00 83 LEU A C 1
ATOM 662 O O . LEU A 1 83 ? 9.016 -6.149 1.810 1.00 95.00 83 LEU A O 1
ATOM 666 N N . ASP A 1 84 ? 9.505 -4.422 3.167 1.00 93.06 84 ASP A N 1
ATOM 667 C CA . ASP A 1 84 ? 10.556 -5.129 3.906 1.00 93.06 84 ASP A CA 1
ATOM 668 C C . ASP A 1 84 ? 9.964 -6.268 4.751 1.00 93.06 84 ASP A C 1
ATOM 670 O O . ASP A 1 84 ? 9.136 -6.052 5.642 1.00 93.06 84 ASP A O 1
ATOM 674 N N . SER A 1 85 ? 10.399 -7.499 4.480 1.00 89.69 85 SER A N 1
ATOM 675 C CA . SER A 1 85 ? 9.853 -8.698 5.119 1.00 89.69 85 SER A CA 1
ATOM 676 C C . SER A 1 85 ? 10.117 -8.747 6.623 1.00 89.69 85 SER A C 1
ATOM 678 O O . SER A 1 85 ? 9.266 -9.204 7.383 1.00 89.69 85 SER A O 1
ATOM 680 N N . THR A 1 86 ? 11.284 -8.273 7.065 1.00 89.81 86 THR A N 1
ATOM 681 C CA . THR A 1 86 ? 11.703 -8.329 8.475 1.00 89.81 86 THR A CA 1
ATOM 682 C C . THR A 1 86 ? 10.893 -7.350 9.317 1.00 89.81 86 THR A C 1
ATOM 684 O O . THR A 1 86 ? 10.442 -7.672 10.418 1.00 89.81 86 THR A O 1
ATOM 687 N N . PHE A 1 87 ? 10.666 -6.158 8.779 1.00 88.94 87 PHE A N 1
ATOM 688 C CA . PHE A 1 87 ? 9.826 -5.132 9.365 1.00 88.94 87 PHE A CA 1
ATOM 689 C C . PHE A 1 87 ? 8.361 -5.573 9.406 1.00 88.94 87 PHE A C 1
ATOM 691 O O . PHE A 1 87 ? 7.725 -5.486 10.456 1.00 88.94 87 PHE A O 1
ATOM 698 N N . MET A 1 88 ? 7.835 -6.116 8.302 1.00 91.81 88 MET A N 1
ATOM 699 C CA . MET A 1 88 ? 6.444 -6.572 8.242 1.00 91.81 88 MET A CA 1
ATOM 700 C C . MET A 1 88 ? 6.159 -7.755 9.169 1.00 91.81 88 MET A C 1
ATOM 702 O O . MET A 1 88 ? 5.089 -7.787 9.776 1.00 91.81 88 MET A O 1
ATOM 706 N N . ALA A 1 89 ? 7.111 -8.675 9.350 1.00 89.62 89 ALA A N 1
ATOM 707 C CA . ALA A 1 89 ? 6.974 -9.795 10.284 1.00 89.62 89 ALA A CA 1
ATOM 708 C C . ALA A 1 89 ? 6.766 -9.346 11.743 1.00 89.62 89 ALA A C 1
ATOM 710 O O . ALA A 1 89 ? 6.128 -10.054 12.516 1.00 89.62 89 ALA A O 1
ATOM 711 N N . ASN A 1 90 ? 7.268 -8.162 12.109 1.00 88.38 90 ASN A N 1
ATOM 712 C CA . ASN A 1 90 ? 7.137 -7.584 13.449 1.00 88.38 90 ASN A CA 1
ATOM 713 C C . ASN A 1 90 ? 6.082 -6.461 13.518 1.00 88.38 90 ASN A C 1
ATOM 715 O O . ASN A 1 90 ? 5.980 -5.758 14.526 1.00 88.38 90 ASN A O 1
ATOM 719 N N . SER A 1 91 ? 5.312 -6.252 12.448 1.00 88.38 91 SER A N 1
ATOM 720 C CA . SER A 1 91 ? 4.346 -5.159 12.357 1.00 88.38 91 SER A CA 1
ATOM 721 C C . SER A 1 91 ? 3.039 -5.490 13.072 1.00 88.38 91 SER A C 1
ATOM 723 O O . SER A 1 91 ? 2.423 -6.530 12.833 1.00 88.38 91 SER A O 1
ATOM 725 N N . LYS A 1 92 ? 2.537 -4.535 13.863 1.00 89.19 92 LYS A N 1
ATOM 726 C CA . LYS A 1 92 ? 1.207 -4.625 14.482 1.00 89.19 92 LYS A CA 1
ATOM 727 C C . LYS A 1 92 ? 0.073 -4.689 13.452 1.00 89.19 92 LYS A C 1
ATOM 729 O O . LYS A 1 92 ? -0.983 -5.209 13.784 1.00 89.19 92 LYS A O 1
ATOM 734 N N . LEU A 1 93 ? 0.278 -4.208 12.215 1.00 90.19 93 LEU A N 1
ATOM 735 C CA . LEU A 1 93 ? -0.718 -4.358 11.140 1.00 90.19 93 LEU A CA 1
ATOM 736 C C . LEU A 1 93 ? -0.981 -5.826 10.824 1.00 90.19 93 LEU A C 1
ATOM 738 O O . LEU A 1 93 ? -2.122 -6.200 10.578 1.00 90.19 93 LEU A O 1
ATOM 742 N N . LEU A 1 94 ? 0.074 -6.645 10.821 1.00 90.81 94 LEU A N 1
ATOM 743 C CA . LEU A 1 94 ? -0.047 -8.063 10.525 1.00 90.81 94 LEU A CA 1
ATOM 744 C C . LEU A 1 94 ? -0.723 -8.792 11.690 1.00 90.81 94 LEU A C 1
ATOM 746 O O . LEU A 1 94 ? -1.613 -9.601 11.459 1.00 90.81 94 LEU A O 1
ATOM 750 N N . SER A 1 95 ? -0.373 -8.448 12.934 1.00 91.12 95 SER A N 1
ATOM 751 C CA . SER A 1 95 ? -1.082 -8.943 14.123 1.00 91.12 95 SER A CA 1
ATOM 752 C C . SER A 1 95 ? -2.572 -8.599 14.087 1.00 91.12 95 SER A C 1
ATOM 754 O O . SER A 1 95 ? -3.398 -9.485 14.276 1.00 91.12 95 SER A O 1
ATOM 756 N N . LEU A 1 96 ? -2.913 -7.342 13.781 1.00 91.06 96 LEU A N 1
ATOM 757 C CA . LEU A 1 96 ? -4.300 -6.889 13.687 1.00 91.06 96 LEU A CA 1
ATOM 758 C C . LEU A 1 96 ? -5.061 -7.597 12.562 1.00 91.06 96 LEU A C 1
ATOM 760 O O . LEU A 1 96 ? -6.219 -7.947 12.748 1.00 91.06 96 LEU A O 1
ATOM 764 N N . LEU A 1 97 ? -4.423 -7.831 11.409 1.00 90.44 97 LEU A N 1
ATOM 765 C CA . LEU A 1 97 ? -5.036 -8.563 10.297 1.00 90.44 97 LEU A CA 1
ATOM 766 C C . LEU A 1 97 ? -5.516 -9.953 10.737 1.00 90.44 97 LEU A C 1
ATOM 768 O O . LEU A 1 97 ? -6.609 -10.358 10.362 1.00 90.44 97 LEU A O 1
ATOM 772 N N . PHE A 1 98 ? -4.715 -10.665 11.535 1.00 90.00 98 PHE A N 1
ATOM 773 C CA . PHE A 1 98 ? -5.085 -11.977 12.071 1.00 90.00 98 PHE A CA 1
ATOM 774 C C . PHE A 1 98 ? -6.079 -11.914 13.234 1.00 90.00 98 PHE A C 1
ATOM 776 O O . PHE A 1 98 ? -6.777 -12.891 13.468 1.00 90.00 98 PHE A O 1
ATOM 783 N N . GLU A 1 99 ? -6.148 -10.799 13.960 1.00 89.56 99 GLU A N 1
ATOM 784 C CA . GLU A 1 99 ? -7.126 -10.601 15.037 1.00 89.56 99 GLU A CA 1
ATOM 785 C C . GLU A 1 99 ? -8.556 -10.433 14.503 1.00 89.56 99 GLU A C 1
ATOM 787 O O . GLU A 1 99 ? -9.508 -10.861 15.150 1.00 89.56 99 GLU A O 1
ATOM 792 N N . VAL A 1 100 ? -8.709 -9.816 13.327 1.00 86.56 100 VAL A N 1
ATOM 793 C CA . VAL A 1 100 ? -10.021 -9.532 12.717 1.00 86.56 100 VAL A CA 1
ATOM 794 C C . VAL A 1 100 ? -10.484 -10.580 11.693 1.00 86.56 100 VAL A C 1
ATOM 796 O O . VAL A 1 100 ? -11.555 -10.409 11.109 1.00 86.56 100 VAL A O 1
ATOM 799 N N . LEU A 1 101 ? -9.668 -11.611 11.439 1.00 75.06 101 LEU A N 1
ATOM 800 C CA . LEU A 1 101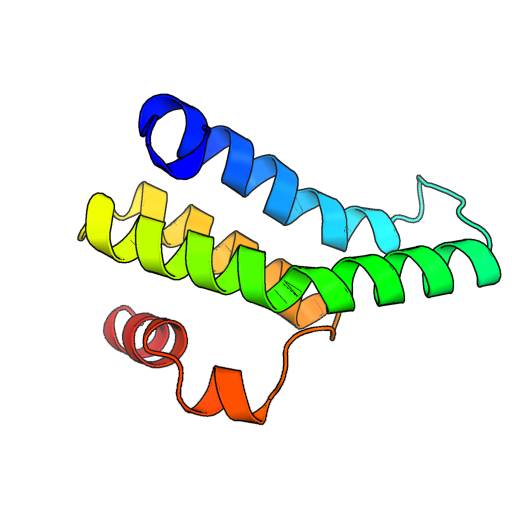 ? -9.969 -12.757 10.566 1.00 75.06 101 LEU A CA 1
ATOM 801 C C . LEU A 1 101 ? -10.829 -13.797 11.294 1.00 75.06 101 LEU A C 1
ATOM 803 O O . LEU A 1 101 ? -11.778 -14.300 10.651 1.00 75.06 101 LEU A O 1
#